Protein AF-A0A7S4CXR4-F1 (afdb_monomer)

Mean predicted aligned error: 9.84 Å

Sequence (113 aa):
SKAGFFPLLNPSGEVTAVRHCVRHVMVTHSELLAQGYNMTDDVRVPGIMHMTLLRFKRQPTDPLKWQQEYRRIVSRWEPLDVTVDRVYVAVEDRPYMHMPKDAEHLRPVLELH

Solvent-accessible surface area (backbone atoms only — not comparable to full-atom values): 7611 Å² total; per-residue (Å²): 132,70,69,55,72,52,85,69,85,58,91,87,40,62,66,57,50,54,52,49,51,54,53,49,47,45,73,65,38,63,69,47,46,74,72,66,47,61,49,91,81,76,58,79,74,65,96,67,75,68,57,78,84,48,74,58,94,60,84,69,92,51,60,66,63,48,51,52,53,50,51,61,54,57,76,71,63,72,93,77,92,76,88,80,89,67,47,75,49,65,46,66,96,58,100,74,93,60,78,95,78,44,75,89,63,52,54,62,72,45,79,49,130

Organism: NCBI:txid73025

Secondary structure (DSSP, 8-state):
--EEE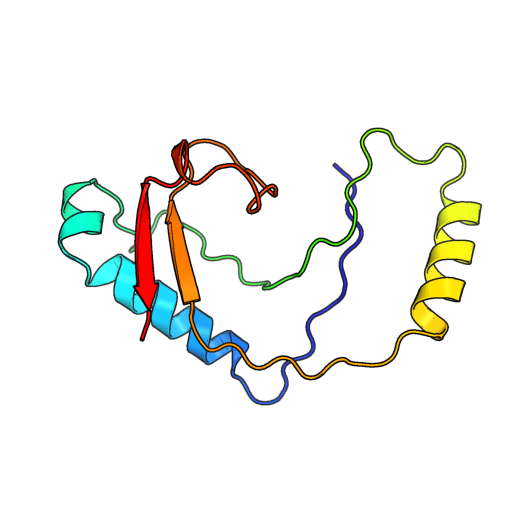EE---TTSHHHHHHHHHHHHHHH-HHHHHTT---SSS----S--EEEEEE-SS--S-HHHHHHHHHHHHTT----------EEEE--SS----TTT-GGG--SEEEE-

pLDDT: mean 71.35, std 12.43, range [44.03, 93.62]

Foldseek 3Di:
DDFDWDADDDPVCVVVVVLVLLLVCQCPPPVNVVVVSRVPPDDPPDPGDIDGPDDDPDDDPDPVVVVVVVVVVVVPDDDDDDDDPWDWDFDAPDDDPDPPPPPVRTPPIDIGD

Radius of gyration: 17.33 Å; Cα contacts (8 Å, |Δi|>4): 79; chains: 1; bounding box: 33×32×45 Å

Structure (mmCIF, N/CA/C/O backbone):
data_AF-A0A7S4CXR4-F1
#
_entry.id   AF-A0A7S4CXR4-F1
#
loop_
_atom_site.group_PDB
_atom_site.id
_atom_site.type_symbol
_atom_site.label_atom_id
_atom_site.label_alt_id
_atom_site.label_comp_id
_atom_site.label_asym_id
_atom_site.label_entity_id
_atom_site.label_seq_id
_atom_site.pdbx_PDB_ins_code
_atom_site.Cartn_x
_atom_site.Cartn_y
_atom_site.Cartn_z
_atom_site.occupancy
_atom_site.B_iso_or_equiv
_atom_site.auth_seq_id
_atom_site.auth_comp_id
_atom_site.auth_asym_id
_atom_site.auth_atom_id
_atom_site.pdbx_PDB_model_num
ATOM 1 N N . SER A 1 1 ? -1.802 12.468 11.681 1.00 48.34 1 SER A N 1
ATOM 2 C CA . SER A 1 1 ? -3.106 11.770 11.735 1.00 48.34 1 SER A CA 1
ATOM 3 C C . SER A 1 1 ? -2.892 10.401 12.367 1.00 48.34 1 SER A C 1
ATOM 5 O O . SER A 1 1 ? -1.834 9.823 12.161 1.00 48.34 1 SER A O 1
ATOM 7 N N . LYS A 1 2 ? -3.832 9.890 13.173 1.00 56.22 2 LYS A N 1
ATOM 8 C CA . LYS A 1 2 ? -3.784 8.496 13.654 1.00 56.22 2 LYS A CA 1
ATOM 9 C C . LYS A 1 2 ? -4.573 7.633 12.665 1.00 56.22 2 LYS A C 1
ATOM 11 O O . LYS A 1 2 ? -5.703 7.991 12.332 1.00 56.22 2 LYS A O 1
ATOM 16 N N . ALA A 1 3 ? -3.961 6.569 12.158 1.00 61.53 3 ALA A N 1
ATOM 17 C CA . ALA A 1 3 ? -4.550 5.659 11.178 1.00 61.53 3 ALA A CA 1
ATOM 18 C C . ALA A 1 3 ? -4.659 4.253 11.777 1.00 61.53 3 ALA A C 1
ATOM 20 O O . ALA A 1 3 ? -3.803 3.853 12.566 1.00 61.53 3 ALA A O 1
ATOM 21 N N . GLY A 1 4 ? -5.714 3.528 11.409 1.00 60.62 4 GLY A N 1
ATOM 22 C CA . GLY A 1 4 ? -5.764 2.080 11.582 1.00 60.62 4 GLY A CA 1
ATOM 23 C C . GLY A 1 4 ? -5.203 1.427 10.325 1.00 60.62 4 GLY A C 1
ATOM 24 O O . GLY A 1 4 ? -5.575 1.821 9.220 1.00 60.62 4 GLY A O 1
ATOM 25 N N . PHE A 1 5 ? -4.309 0.459 10.488 1.00 65.00 5 PHE A N 1
ATOM 26 C CA . PHE A 1 5 ? -3.773 -0.329 9.385 1.00 65.00 5 PHE A CA 1
ATOM 27 C C . PHE A 1 5 ? -3.978 -1.812 9.672 1.00 65.00 5 PHE A C 1
ATOM 29 O O . PHE A 1 5 ? -3.950 -2.244 10.828 1.00 65.00 5 PHE A O 1
ATOM 36 N N . PHE A 1 6 ? -4.165 -2.578 8.604 1.00 65.31 6 PHE A N 1
ATOM 37 C CA . PHE A 1 6 ? -4.093 -4.030 8.649 1.00 65.31 6 PHE A CA 1
ATOM 38 C C . PHE A 1 6 ? -2.715 -4.434 8.128 1.00 65.31 6 PHE A C 1
ATOM 40 O O . PHE A 1 6 ? -2.325 -3.966 7.052 1.00 65.31 6 PHE A O 1
ATOM 47 N N . PRO A 1 7 ? -1.938 -5.226 8.890 1.00 61.34 7 PRO A N 1
ATOM 48 C CA . PRO A 1 7 ? -0.669 -5.721 8.393 1.00 61.34 7 PRO A CA 1
ATOM 49 C C . PRO A 1 7 ? -0.951 -6.638 7.207 1.00 61.34 7 PRO A C 1
ATOM 51 O O . PRO A 1 7 ? -1.711 -7.599 7.320 1.00 61.34 7 PRO A O 1
ATOM 54 N N . LEU A 1 8 ? -0.343 -6.330 6.068 1.00 67.12 8 LEU A N 1
ATOM 55 C CA . LEU A 1 8 ? -0.375 -7.221 4.924 1.00 67.12 8 LEU A CA 1
ATOM 56 C C . LEU A 1 8 ? 0.690 -8.298 5.160 1.00 67.12 8 LEU A C 1
ATOM 58 O O . LEU A 1 8 ? 1.890 -8.033 5.074 1.00 67.12 8 LEU A O 1
ATOM 62 N N . LEU A 1 9 ? 0.245 -9.489 5.561 1.00 66.25 9 LEU A N 1
ATOM 63 C CA . LEU A 1 9 ? 1.115 -10.645 5.753 1.00 66.25 9 LEU A CA 1
ATOM 64 C C . LEU A 1 9 ? 1.385 -11.271 4.389 1.00 66.25 9 LEU A C 1
ATOM 66 O O . LEU A 1 9 ? 0.487 -11.827 3.767 1.00 66.25 9 LEU A O 1
ATOM 70 N N . ASN A 1 10 ? 2.625 -11.160 3.925 1.00 70.81 10 ASN A N 1
ATOM 71 C CA . ASN A 1 10 ? 3.044 -11.676 2.630 1.00 70.81 10 ASN A CA 1
ATOM 72 C C . ASN A 1 10 ? 4.327 -12.510 2.783 1.00 70.81 10 ASN A C 1
ATOM 74 O O . ASN A 1 10 ? 5.422 -12.036 2.483 1.00 70.81 10 ASN A O 1
ATOM 78 N N . PRO A 1 11 ? 4.223 -13.730 3.338 1.00 72.31 11 PRO A N 1
ATOM 79 C CA . PRO A 1 11 ? 5.388 -14.585 3.557 1.00 72.31 11 PRO A CA 1
ATOM 80 C C . PRO A 1 11 ? 5.998 -15.104 2.246 1.00 72.31 11 PRO A C 1
ATOM 82 O O . PRO A 1 11 ? 7.185 -15.413 2.214 1.00 72.31 11 PRO A O 1
ATOM 85 N N . SER A 1 12 ? 5.206 -15.167 1.175 1.00 77.69 12 SER A N 1
ATOM 86 C CA . SER A 1 12 ? 5.599 -15.703 -0.132 1.00 77.69 12 SER A CA 1
ATOM 87 C C . SER A 1 12 ? 6.380 -14.708 -1.010 1.00 77.69 12 SER A C 1
ATOM 89 O O . SER A 1 12 ? 6.964 -15.101 -2.017 1.00 77.69 12 SER A O 1
ATOM 91 N N . GLY A 1 13 ? 6.498 -13.439 -0.596 1.00 81.88 13 GLY A N 1
ATOM 92 C CA . GLY A 1 13 ? 7.422 -12.466 -1.187 1.00 81.88 13 GLY A CA 1
ATOM 93 C C . GLY A 1 13 ? 6.868 -11.637 -2.350 1.00 81.88 13 GLY A C 1
ATOM 94 O O . GLY A 1 13 ? 7.602 -10.809 -2.895 1.00 81.88 13 GLY A O 1
ATOM 95 N N . GLU A 1 14 ? 5.592 -11.773 -2.707 1.00 82.19 14 GLU A N 1
ATOM 96 C CA . GLU A 1 14 ? 4.927 -10.991 -3.756 1.00 82.19 14 GLU A CA 1
ATOM 97 C C . GLU A 1 14 ? 5.023 -9.479 -3.497 1.00 82.19 14 GLU A C 1
ATOM 99 O O . GLU A 1 14 ? 5.278 -8.708 -4.420 1.00 82.19 14 GLU A O 1
ATOM 104 N N . VAL A 1 15 ? 4.930 -9.029 -2.240 1.00 78.31 15 VAL A N 1
ATOM 105 C CA . VAL A 1 15 ? 5.126 -7.607 -1.885 1.00 78.31 15 VAL A CA 1
ATOM 106 C C . VAL A 1 15 ? 6.528 -7.136 -2.255 1.00 78.31 15 VAL A C 1
ATOM 108 O O . VAL A 1 15 ? 6.711 -6.017 -2.738 1.00 78.31 15 VAL A O 1
ATOM 111 N N . THR A 1 16 ? 7.536 -7.978 -2.032 1.00 79.50 16 THR A N 1
ATOM 112 C CA . THR A 1 16 ? 8.918 -7.671 -2.408 1.00 79.50 16 THR A CA 1
ATOM 113 C C . THR A 1 16 ? 9.063 -7.619 -3.926 1.00 79.50 16 THR A C 1
ATOM 115 O O . THR A 1 16 ? 9.711 -6.701 -4.430 1.00 79.50 16 THR A O 1
ATOM 118 N N . ALA A 1 17 ? 8.418 -8.536 -4.653 1.00 82.44 17 ALA A N 1
ATOM 119 C CA . ALA A 1 17 ? 8.415 -8.552 -6.115 1.00 82.44 17 ALA A CA 1
ATOM 120 C C . ALA A 1 17 ? 7.776 -7.282 -6.701 1.00 82.44 17 ALA A C 1
ATOM 122 O O . ALA A 1 17 ? 8.401 -6.603 -7.517 1.00 82.44 17 ALA A O 1
ATOM 123 N N . VAL A 1 18 ? 6.597 -6.884 -6.208 1.00 79.12 18 VAL A N 1
ATOM 124 C CA . VAL A 1 18 ? 5.935 -5.631 -6.607 1.00 79.12 18 VAL A CA 1
ATOM 125 C C . VAL A 1 18 ?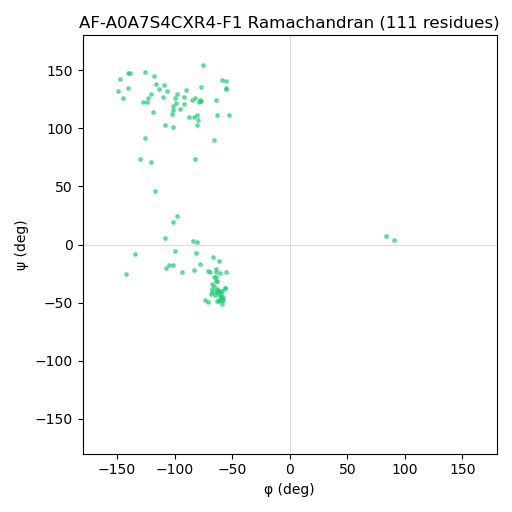 6.842 -4.433 -6.332 1.00 79.12 18 VAL A C 1
ATOM 127 O O . VAL A 1 18 ? 7.038 -3.588 -7.201 1.00 79.12 18 VAL A O 1
ATOM 130 N N . ARG A 1 19 ? 7.474 -4.368 -5.153 1.00 78.19 19 ARG A N 1
ATOM 131 C CA . ARG A 1 19 ? 8.410 -3.280 -4.816 1.00 78.19 19 ARG A CA 1
ATOM 132 C C . ARG A 1 19 ? 9.610 -3.225 -5.751 1.00 78.19 19 ARG A C 1
ATOM 134 O O . ARG A 1 19 ? 10.061 -2.130 -6.083 1.00 78.19 19 ARG A O 1
ATOM 141 N N . HIS A 1 20 ? 10.153 -4.376 -6.134 1.00 79.38 20 HIS A N 1
ATOM 142 C CA . HIS A 1 20 ? 11.249 -4.437 -7.091 1.00 79.38 20 HIS A CA 1
ATOM 143 C C . HIS A 1 20 ? 10.802 -3.933 -8.466 1.00 79.38 20 HIS A C 1
ATOM 145 O O . HIS A 1 20 ? 11.504 -3.117 -9.055 1.00 79.38 20 HIS A O 1
ATOM 151 N N . CYS A 1 21 ? 9.618 -4.338 -8.932 1.00 80.50 21 CYS A N 1
ATOM 152 C CA . CYS A 1 21 ? 9.058 -3.879 -10.203 1.00 80.50 21 CYS A CA 1
ATOM 153 C C . CYS A 1 21 ? 8.841 -2.357 -10.215 1.00 80.50 21 CYS A C 1
ATOM 155 O O . CYS A 1 21 ? 9.346 -1.669 -11.100 1.00 80.50 21 CYS A O 1
ATOM 157 N N . VAL A 1 22 ? 8.221 -1.804 -9.165 1.00 77.56 22 VAL A N 1
ATOM 158 C CA . VAL A 1 22 ? 8.039 -0.350 -9.015 1.00 77.56 22 VAL A CA 1
ATOM 159 C C . VAL A 1 22 ? 9.384 0.378 -9.024 1.00 77.56 22 VAL A C 1
ATOM 161 O O . VAL A 1 22 ? 9.551 1.346 -9.758 1.00 77.56 22 VAL A O 1
ATOM 164 N N . ARG A 1 23 ? 10.374 -0.092 -8.252 1.00 77.81 23 ARG A N 1
ATOM 165 C CA . ARG A 1 23 ? 11.717 0.516 -8.240 1.00 77.81 23 ARG A CA 1
ATOM 166 C C . ARG A 1 23 ? 12.378 0.472 -9.606 1.00 77.81 23 ARG A C 1
ATOM 168 O O . ARG A 1 23 ? 12.963 1.468 -10.008 1.00 77.81 23 ARG A O 1
ATOM 175 N N . HIS A 1 24 ? 12.293 -0.668 -10.286 1.00 79.69 24 HIS A N 1
ATOM 176 C CA . HIS A 1 24 ? 12.864 -0.843 -11.609 1.00 79.69 24 HIS A CA 1
ATOM 177 C C . HIS A 1 24 ? 12.268 0.171 -12.586 1.00 79.69 24 HIS A C 1
ATOM 179 O O . HIS A 1 24 ? 13.015 0.929 -13.192 1.00 79.69 24 HIS A O 1
ATOM 185 N N . VAL A 1 25 ? 10.941 0.276 -12.660 1.00 78.69 25 VAL A N 1
ATOM 186 C CA . VAL A 1 25 ? 10.283 1.230 -13.561 1.00 78.69 25 VAL A CA 1
ATOM 187 C C . VAL A 1 25 ? 10.606 2.681 -13.217 1.00 78.69 25 VAL A C 1
ATOM 189 O O . VAL A 1 25 ? 10.889 3.461 -14.120 1.00 78.69 25 VAL A O 1
ATOM 192 N N . MET A 1 26 ? 10.682 3.045 -11.936 1.00 74.81 26 MET A N 1
ATOM 193 C CA . MET A 1 26 ? 11.068 4.408 -11.547 1.00 74.81 26 MET A CA 1
ATOM 194 C C . MET A 1 26 ? 12.502 4.793 -11.955 1.00 74.81 26 MET A C 1
ATOM 196 O O . MET A 1 26 ? 12.794 5.983 -12.024 1.00 74.81 26 MET A O 1
ATOM 200 N N . VAL A 1 27 ? 13.400 3.831 -12.209 1.00 77.81 27 VAL A N 1
ATOM 201 C CA . VAL A 1 27 ? 14.783 4.116 -12.648 1.00 77.81 27 VAL A CA 1
ATOM 202 C C . VAL A 1 27 ? 15.025 3.853 -14.133 1.00 77.81 27 VAL A C 1
ATOM 204 O O . VAL A 1 27 ? 16.020 4.334 -14.668 1.00 7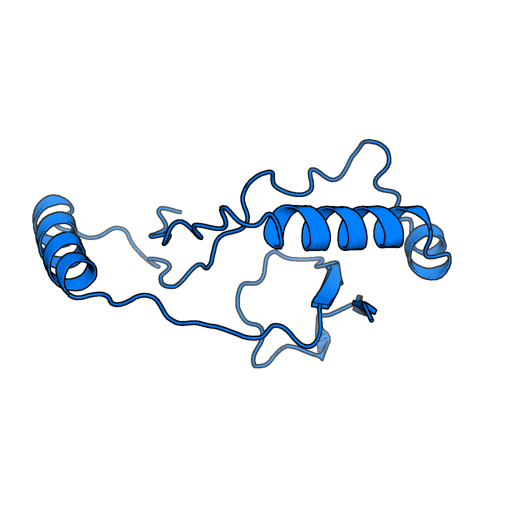7.81 27 VAL A O 1
ATOM 207 N N . THR A 1 28 ? 14.156 3.096 -14.806 1.00 79.88 28 THR A N 1
ATOM 208 C CA . THR A 1 28 ? 14.320 2.753 -16.228 1.00 79.88 28 THR A CA 1
ATOM 209 C C . THR A 1 28 ? 13.346 3.468 -17.155 1.00 79.88 28 THR A C 1
ATOM 211 O O . THR A 1 28 ? 13.626 3.574 -18.349 1.00 79.88 28 THR A O 1
ATOM 214 N N . HIS A 1 29 ? 12.223 3.988 -16.652 1.00 82.31 29 HIS A N 1
ATOM 215 C CA . HIS A 1 29 ? 11.202 4.581 -17.508 1.00 82.31 29 HIS A CA 1
ATOM 216 C C . HIS A 1 29 ? 11.574 6.006 -17.936 1.00 82.31 29 HIS A C 1
ATOM 218 O O . HIS A 1 29 ? 11.500 6.959 -17.157 1.00 82.31 29 HIS A O 1
ATOM 224 N N . SER A 1 30 ? 11.942 6.157 -19.208 1.00 76.38 30 SER A N 1
ATOM 225 C CA . SER A 1 30 ? 12.456 7.402 -19.793 1.00 76.38 30 SER A CA 1
ATOM 226 C C . SER A 1 30 ? 11.515 8.597 -19.624 1.00 76.38 30 SER A C 1
ATOM 228 O O . SER A 1 30 ? 11.989 9.699 -19.366 1.00 76.38 30 SER A O 1
ATOM 230 N N . GLU A 1 31 ? 10.198 8.397 -19.712 1.00 76.62 31 GLU A N 1
ATOM 231 C CA . GLU A 1 31 ? 9.220 9.480 -19.526 1.00 76.62 31 GLU A CA 1
ATOM 232 C C . GLU A 1 31 ? 9.183 10.011 -18.088 1.00 76.62 31 GLU A C 1
ATOM 234 O O . GLU A 1 31 ? 9.081 11.219 -17.887 1.00 76.62 31 GLU A O 1
ATOM 239 N N . LEU A 1 32 ? 9.309 9.133 -17.086 1.00 74.38 32 LEU A N 1
ATOM 240 C CA . LEU A 1 32 ? 9.371 9.549 -15.683 1.00 74.38 32 LEU A CA 1
ATOM 241 C C . LEU A 1 32 ? 10.671 10.297 -15.398 1.00 74.38 32 LEU A C 1
ATOM 243 O O . LEU A 1 32 ? 10.654 11.354 -14.769 1.00 74.38 32 LEU A O 1
ATOM 247 N N . LEU A 1 33 ? 11.785 9.790 -15.927 1.00 75.31 33 LEU A N 1
ATOM 248 C CA . LEU A 1 33 ? 13.087 10.443 -15.817 1.00 75.31 33 LEU A CA 1
ATOM 249 C C . LEU A 1 33 ? 13.092 11.818 -16.501 1.00 75.31 33 LEU A C 1
ATOM 251 O O . LEU A 1 33 ? 13.606 12.779 -15.934 1.00 75.31 33 LEU A O 1
ATOM 255 N N . ALA A 1 34 ? 12.475 11.937 -17.680 1.00 77.19 34 ALA A N 1
ATOM 256 C CA . ALA A 1 34 ? 12.335 13.204 -18.400 1.00 77.19 34 ALA A CA 1
ATOM 257 C C . ALA A 1 34 ? 11.480 14.229 -17.635 1.00 77.19 34 ALA A C 1
ATOM 259 O O . ALA A 1 34 ? 11.690 15.431 -17.775 1.00 77.19 34 ALA A O 1
ATOM 260 N N . GLN A 1 35 ? 10.552 13.761 -16.797 1.00 74.31 35 GL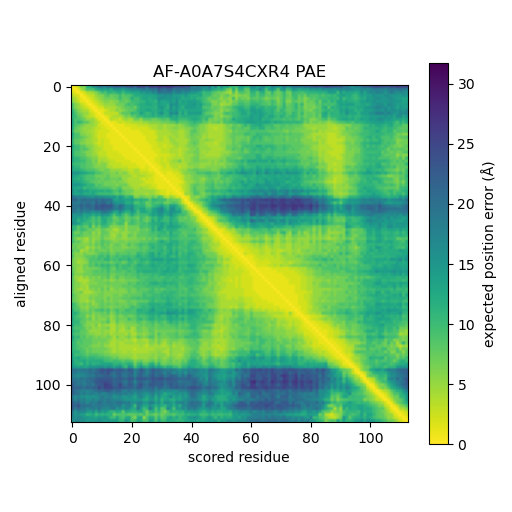N A N 1
ATOM 261 C CA . GLN A 1 35 ? 9.759 14.595 -15.890 1.00 74.31 35 GLN A CA 1
ATOM 262 C C . GLN A 1 35 ? 10.478 14.904 -14.564 1.00 74.31 35 GLN A C 1
ATOM 264 O O . GLN A 1 35 ? 9.920 15.577 -13.702 1.00 74.31 35 GLN A O 1
ATOM 269 N N . GLY A 1 36 ? 11.725 14.452 -14.402 1.00 73.56 36 GLY A N 1
ATOM 270 C CA . GLY A 1 36 ? 12.541 14.701 -13.215 1.00 73.56 36 GLY A CA 1
ATOM 271 C C . GLY A 1 36 ? 12.280 13.736 -12.057 1.00 73.56 36 GLY A C 1
ATOM 272 O O . GLY A 1 36 ? 12.839 13.921 -10.978 1.00 73.56 36 GLY A O 1
ATOM 273 N N . TYR A 1 37 ? 11.480 12.687 -12.260 1.00 71.94 37 TYR A N 1
ATOM 274 C CA . TYR A 1 37 ? 11.249 11.648 -11.260 1.00 71.94 37 TYR A CA 1
ATOM 275 C C . TYR A 1 37 ? 12.391 10.628 -11.287 1.00 71.94 37 TYR A C 1
ATOM 277 O O . TYR A 1 37 ? 12.240 9.515 -11.779 1.00 71.94 37 TYR A O 1
ATOM 285 N N . ASN A 1 38 ? 13.558 11.019 -10.770 1.00 6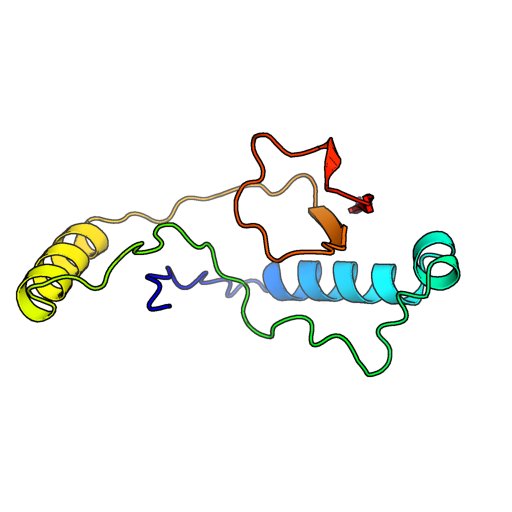6.56 38 ASN A N 1
ATOM 286 C CA . ASN A 1 38 ? 14.690 10.119 -10.572 1.00 66.56 38 ASN A CA 1
ATOM 287 C C . ASN A 1 38 ? 14.768 9.702 -9.096 1.00 66.56 38 ASN A C 1
ATOM 289 O O . ASN A 1 38 ? 14.966 10.534 -8.213 1.00 66.56 38 ASN A O 1
ATOM 293 N N . MET A 1 39 ? 14.589 8.409 -8.818 1.00 65.00 39 MET A N 1
ATOM 294 C CA . MET A 1 39 ? 14.505 7.883 -7.450 1.00 65.00 39 MET A CA 1
ATOM 295 C C . MET A 1 39 ? 15.790 7.225 -6.952 1.00 65.00 39 MET A C 1
ATOM 297 O O . MET A 1 39 ? 15.732 6.456 -5.992 1.00 65.00 39 MET A O 1
ATOM 301 N N . THR A 1 40 ? 16.940 7.503 -7.575 1.00 60.72 40 THR A N 1
ATOM 302 C CA . THR A 1 40 ? 18.208 6.917 -7.122 1.00 60.72 40 THR A CA 1
ATOM 303 C C . THR A 1 40 ? 18.562 7.299 -5.685 1.00 60.72 40 THR A C 1
ATOM 305 O O . THR A 1 40 ? 19.196 6.478 -5.035 1.00 60.72 40 THR A O 1
ATOM 308 N N . ASP A 1 41 ? 18.065 8.426 -5.144 1.00 52.53 41 ASP A N 1
ATOM 309 C CA . ASP A 1 41 ? 18.354 8.822 -3.752 1.00 52.53 41 ASP A CA 1
ATOM 310 C C . ASP A 1 41 ? 17.193 9.483 -2.962 1.00 52.53 41 ASP A C 1
ATOM 312 O O . ASP A 1 41 ? 17.143 9.339 -1.738 1.00 52.53 41 ASP A O 1
ATOM 316 N N . ASP A 1 42 ? 16.209 10.138 -3.602 1.00 48.28 42 ASP A N 1
ATOM 317 C CA . ASP A 1 42 ? 15.291 11.053 -2.881 1.00 48.28 42 ASP A CA 1
ATOM 318 C C . ASP A 1 42 ? 13.889 10.517 -2.541 1.00 48.28 42 ASP A C 1
ATOM 320 O O . ASP A 1 42 ? 13.219 11.037 -1.642 1.00 48.28 42 ASP A O 1
ATOM 324 N N . VAL A 1 43 ? 13.419 9.448 -3.187 1.00 52.09 43 VAL A N 1
ATOM 325 C CA . VAL A 1 43 ? 12.066 8.928 -2.933 1.00 52.09 43 VAL A CA 1
ATOM 326 C C . VAL A 1 43 ? 12.143 7.616 -2.170 1.00 52.09 43 VAL A C 1
ATOM 328 O O . VAL A 1 43 ? 12.407 6.538 -2.707 1.00 52.09 43 VAL A O 1
ATOM 331 N N . ARG A 1 44 ? 11.861 7.701 -0.870 1.00 57.56 44 ARG A N 1
ATOM 332 C CA . ARG A 1 44 ? 11.716 6.534 -0.000 1.00 57.56 44 ARG A CA 1
ATOM 333 C C . ARG A 1 44 ? 10.492 5.736 -0.440 1.00 57.56 44 ARG A C 1
ATOM 335 O O . ARG A 1 44 ? 9.410 5.969 0.090 1.00 57.56 44 ARG A O 1
ATOM 342 N N . VAL A 1 45 ? 10.655 4.772 -1.353 1.00 59.69 45 VAL A N 1
ATOM 343 C CA . VAL A 1 45 ? 9.649 3.712 -1.548 1.00 59.69 45 VAL A CA 1
ATOM 344 C C . VAL A 1 45 ? 9.399 3.114 -0.167 1.00 59.69 45 VAL A C 1
ATOM 346 O O . VAL A 1 45 ? 10.332 2.510 0.386 1.00 59.69 45 VAL A O 1
ATOM 349 N N . PRO A 1 46 ? 8.207 3.309 0.429 1.00 60.53 46 PRO A N 1
ATOM 350 C CA . PRO A 1 46 ? 7.987 2.931 1.809 1.00 60.53 46 PRO A CA 1
ATOM 351 C C . PRO A 1 46 ? 8.335 1.459 2.005 1.00 60.53 46 PRO A C 1
ATOM 353 O O . PRO A 1 46 ? 7.966 0.595 1.209 1.00 60.53 46 PRO A O 1
ATOM 356 N N . GLY A 1 47 ? 9.063 1.166 3.083 1.00 59.16 47 GLY A N 1
ATOM 357 C CA . GLY A 1 47 ? 9.378 -0.212 3.464 1.00 59.16 47 GLY A CA 1
ATOM 358 C C . GLY A 1 47 ? 8.138 -1.053 3.774 1.00 59.16 47 GLY A C 1
ATOM 359 O O . GLY A 1 47 ? 8.231 -2.274 3.844 1.00 59.16 47 GLY A O 1
ATOM 360 N N . ILE A 1 48 ? 6.998 -0.384 3.951 1.00 63.50 48 ILE A N 1
ATOM 361 C CA . ILE A 1 48 ? 5.740 -0.936 4.420 1.00 63.50 48 ILE A CA 1
ATOM 362 C C . ILE A 1 48 ? 4.699 -0.741 3.321 1.00 63.50 48 ILE A C 1
ATOM 364 O O . ILE A 1 48 ? 4.297 0.386 3.031 1.00 63.50 48 ILE A O 1
ATOM 368 N N . MET A 1 49 ? 4.228 -1.850 2.759 1.00 69.12 49 MET A N 1
ATOM 369 C CA . MET A 1 49 ? 2.978 -1.881 2.011 1.00 69.12 49 MET A CA 1
ATOM 370 C C . MET A 1 49 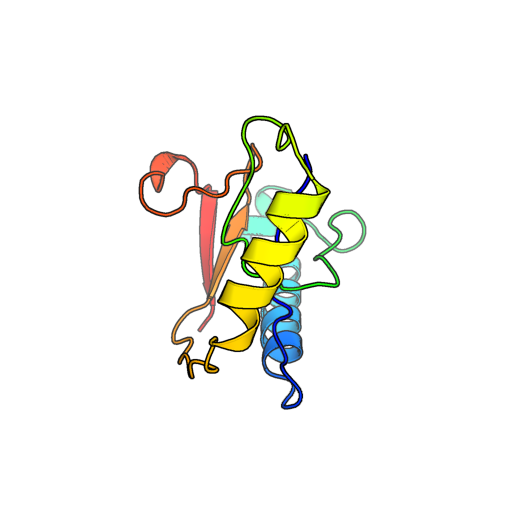? 1.846 -2.076 3.021 1.00 69.12 49 MET A C 1
ATOM 372 O O . MET A 1 49 ? 1.884 -3.000 3.831 1.00 69.12 49 MET A O 1
ATOM 376 N N . HIS A 1 50 ? 0.872 -1.173 3.025 1.00 70.56 50 HIS A N 1
ATOM 377 C CA . HIS A 1 50 ? -0.283 -1.263 3.910 1.00 70.56 50 HIS A CA 1
ATOM 378 C C . HIS A 1 50 ? -1.539 -0.845 3.159 1.00 70.56 50 HIS A C 1
ATOM 380 O O . HIS A 1 50 ? -1.498 0.044 2.311 1.00 70.56 50 HIS A O 1
ATOM 386 N N . MET A 1 51 ? -2.665 -1.453 3.518 1.00 71.94 51 MET A N 1
ATOM 387 C CA . MET A 1 51 ? -3.978 -0.995 3.091 1.00 71.94 51 MET A CA 1
ATOM 388 C C . MET A 1 51 ? -4.555 -0.106 4.191 1.00 71.94 51 MET A C 1
ATOM 390 O O . MET A 1 51 ? -4.782 -0.555 5.320 1.00 71.94 51 MET A O 1
ATOM 394 N N . THR A 1 52 ? -4.777 1.172 3.883 1.00 72.19 52 THR A N 1
ATOM 395 C CA . THR A 1 52 ? -5.495 2.057 4.805 1.00 72.19 52 THR A CA 1
ATOM 396 C C . THR A 1 52 ? -6.992 1.866 4.610 1.00 72.19 52 THR A C 1
ATOM 398 O O . THR A 1 52 ? -7.545 2.282 3.600 1.00 72.19 52 THR A O 1
ATOM 401 N N . LEU A 1 53 ? -7.651 1.263 5.598 1.00 72.00 53 LEU A N 1
ATOM 402 C CA . LEU A 1 53 ? -9.100 1.034 5.573 1.00 72.00 53 LEU A CA 1
ATOM 403 C C . LEU A 1 53 ? -9.896 2.145 6.264 1.00 72.00 53 LEU A C 1
ATOM 405 O O . LEU A 1 53 ? -11.073 2.345 5.976 1.00 72.00 53 LEU A O 1
ATOM 409 N N . LEU A 1 54 ? -9.268 2.880 7.186 1.00 74.75 54 LEU A N 1
ATOM 410 C CA . LEU A 1 54 ? -9.931 3.939 7.936 1.00 74.75 54 LEU A CA 1
ATOM 411 C C . LEU A 1 54 ? -8.955 5.055 8.302 1.00 74.75 54 LEU A C 1
ATOM 413 O O . LEU A 1 54 ? -7.889 4.822 8.878 1.00 74.75 54 LEU A O 1
ATOM 417 N N . ARG A 1 55 ? -9.376 6.297 8.054 1.00 77.06 55 ARG A N 1
ATOM 418 C CA . ARG A 1 55 ? -8.703 7.498 8.550 1.00 77.06 55 ARG A CA 1
ATOM 419 C C . ARG A 1 55 ? -9.674 8.334 9.370 1.00 77.06 55 ARG A C 1
ATOM 421 O O . ARG A 1 55 ? -10.735 8.731 8.898 1.00 77.06 55 ARG A O 1
ATOM 428 N N . PHE A 1 56 ? -9.281 8.650 10.597 1.00 77.81 56 PHE A N 1
ATOM 429 C CA . PHE A 1 56 ? -10.073 9.508 11.467 1.00 77.81 56 PHE A CA 1
ATOM 430 C C . PHE A 1 56 ? -9.933 10.976 11.067 1.00 77.81 56 PHE A C 1
ATOM 432 O O . PHE A 1 56 ? -8.827 11.520 11.071 1.00 77.81 56 PHE A O 1
ATOM 439 N N . LYS A 1 57 ? -11.061 11.640 10.787 1.00 81.06 57 LYS A N 1
ATOM 440 C CA . LYS A 1 57 ? -11.104 13.103 10.608 1.00 81.06 57 LYS A CA 1
ATOM 441 C C . LYS A 1 57 ? -10.816 13.846 11.918 1.00 81.06 57 LYS A C 1
ATOM 443 O O . LYS A 1 57 ? -10.223 14.918 11.907 1.00 81.06 57 LYS A O 1
ATOM 448 N N . ARG A 1 58 ? -11.239 13.274 13.048 1.00 83.75 58 ARG A N 1
ATOM 449 C CA . ARG A 1 58 ? -10.973 13.749 14.413 1.00 83.75 58 ARG A CA 1
ATOM 450 C C . ARG A 1 58 ? -10.658 12.552 15.295 1.00 83.75 58 ARG A C 1
ATOM 452 O O . ARG A 1 58 ? -11.191 11.472 15.058 1.00 83.75 58 ARG A O 1
ATOM 459 N N . GLN A 1 59 ? -9.798 12.740 16.290 1.00 83.38 59 GLN A N 1
ATOM 460 C CA . GLN A 1 59 ? -9.439 11.665 17.212 1.00 83.38 59 GLN A CA 1
ATOM 461 C C . GLN A 1 59 ? -10.692 11.133 17.937 1.00 83.38 59 GLN A C 1
ATOM 463 O O . GLN A 1 59 ? -11.555 11.941 18.291 1.00 83.38 59 GLN A O 1
ATOM 468 N N . PRO A 1 60 ? -10.806 9.809 18.167 1.00 86.31 60 PRO A N 1
ATOM 469 C CA . PRO A 1 60 ? -11.872 9.262 18.998 1.00 86.31 60 PRO A CA 1
ATOM 470 C C . PRO A 1 60 ? -11.868 9.920 20.379 1.00 86.31 60 PRO A C 1
ATOM 472 O O . PRO A 1 60 ? -10.808 10.061 20.991 1.00 86.31 60 PRO A O 1
ATOM 475 N N . THR A 1 61 ? -13.047 10.315 20.858 1.00 93.56 61 THR A N 1
ATOM 476 C CA . THR A 1 61 ? -13.229 10.923 22.185 1.00 93.56 61 THR A CA 1
ATOM 477 C C . THR A 1 61 ? -12.926 9.943 23.316 1.00 93.56 61 THR A C 1
ATOM 479 O O . THR A 1 61 ? -12.466 10.362 24.371 1.00 93.56 61 THR A O 1
ATOM 482 N N . ASP A 1 62 ? -13.112 8.644 23.068 1.00 93.62 62 ASP A N 1
ATOM 483 C CA . ASP A 1 62 ? -12.755 7.549 23.971 1.00 93.62 62 ASP A CA 1
ATOM 484 C C . ASP A 1 62 ? -11.849 6.532 23.244 1.00 93.62 62 ASP A C 1
ATOM 486 O O . ASP A 1 62 ? -12.332 5.615 22.566 1.00 93.62 62 ASP A O 1
ATOM 490 N N . PRO A 1 63 ? -10.516 6.702 23.330 1.00 87.25 63 PRO A N 1
ATOM 491 C CA . PRO A 1 63 ? -9.563 5.817 22.667 1.00 87.25 63 PRO A CA 1
ATOM 492 C C . PRO A 1 63 ? -9.603 4.370 23.169 1.00 87.25 63 PRO A C 1
ATOM 494 O O . PRO A 1 63 ? -9.328 3.459 22.387 1.00 87.25 63 PRO A O 1
ATOM 497 N N . LEU A 1 64 ? -9.935 4.147 24.44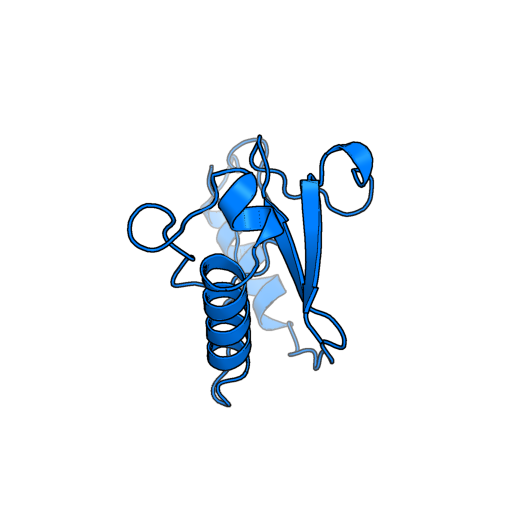5 1.00 90.50 64 LEU A N 1
ATOM 498 C CA . LEU A 1 64 ? -9.942 2.812 25.048 1.00 90.50 64 LEU A CA 1
ATOM 499 C C . LEU A 1 64 ? -11.137 2.005 24.551 1.00 90.50 64 LEU A C 1
ATOM 501 O O . LEU A 1 64 ? -10.958 0.884 24.070 1.00 90.50 64 LEU A O 1
ATOM 505 N N . LYS A 1 65 ? -12.334 2.602 24.577 1.00 91.44 65 LYS A N 1
ATOM 506 C CA . LYS A 1 65 ? -13.534 1.980 24.010 1.00 91.44 65 LYS A CA 1
ATOM 507 C C . LYS A 1 65 ? -13.359 1.698 22.522 1.00 91.44 65 LYS A C 1
ATOM 509 O O . LYS A 1 65 ? -13.689 0.611 22.055 1.00 91.44 65 LYS A O 1
ATOM 514 N N . TRP A 1 66 ? -12.778 2.642 21.779 1.00 89.00 66 TRP A N 1
ATOM 515 C CA . TRP A 1 66 ? -12.477 2.421 20.367 1.00 89.00 66 TRP A CA 1
ATOM 516 C C . TRP A 1 66 ? -11.532 1.231 20.157 1.00 89.00 66 TRP A C 1
ATOM 518 O O . TRP A 1 66 ? -11.791 0.387 19.303 1.00 89.00 66 TRP A O 1
ATOM 528 N N . GLN A 1 67 ? -10.458 1.129 20.946 1.00 87.38 67 GLN A N 1
ATOM 529 C CA . GLN A 1 67 ? -9.500 0.031 20.828 1.00 87.38 67 GLN A CA 1
ATOM 530 C C . GLN A 1 67 ? -10.143 -1.329 21.137 1.00 87.38 67 GLN A C 1
ATOM 532 O O . GLN A 1 67 ? -9.834 -2.312 20.465 1.00 87.38 67 GLN A O 1
ATOM 537 N N . GLN A 1 68 ? -11.037 -1.391 22.128 1.00 90.62 68 GLN A N 1
ATOM 538 C CA . GLN A 1 68 ? -11.787 -2.605 22.463 1.00 90.62 68 GLN A CA 1
ATOM 539 C C . GLN A 1 68 ? -12.703 -3.037 21.311 1.00 90.62 68 GLN A C 1
ATOM 541 O O . GLN A 1 68 ? -12.645 -4.192 20.886 1.00 90.62 68 GLN A O 1
ATOM 546 N N . GLU A 1 69 ? -13.482 -2.110 20.748 1.00 89.62 69 GLU A N 1
ATOM 547 C CA . GLU A 1 69 ? -14.353 -2.403 19.604 1.00 89.62 69 GLU A CA 1
ATOM 548 C C . GLU A 1 69 ? -13.557 -2.791 18.356 1.00 89.62 69 GLU A C 1
ATOM 550 O O . GLU A 1 69 ? -13.911 -3.747 17.668 1.00 89.62 69 GLU A O 1
ATOM 555 N N . TYR A 1 70 ? -12.440 -2.110 18.091 1.00 86.25 70 TYR A N 1
ATOM 556 C CA . TYR A 1 70 ? -11.555 -2.457 16.984 1.00 86.25 70 TYR A CA 1
ATOM 557 C C . TYR A 1 70 ? -11.028 -3.889 17.122 1.00 86.25 70 TYR A C 1
ATOM 559 O O . TYR A 1 70 ? -11.138 -4.671 16.182 1.00 86.25 70 TYR A O 1
ATOM 567 N N . ARG A 1 71 ? -10.535 -4.278 18.308 1.00 87.38 71 ARG A N 1
ATOM 568 C CA . ARG A 1 71 ? -10.091 -5.660 18.565 1.00 87.38 71 ARG A CA 1
ATOM 569 C C . ARG A 1 71 ? -11.213 -6.676 18.344 1.00 87.38 71 ARG A C 1
ATOM 571 O O . ARG A 1 71 ? -10.950 -7.725 17.768 1.00 87.38 71 ARG A O 1
ATOM 578 N N . ARG A 1 72 ? -12.447 -6.361 18.752 1.00 88.75 72 ARG A N 1
ATOM 579 C CA . ARG A 1 72 ? -13.623 -7.230 18.563 1.00 88.75 72 ARG A CA 1
ATOM 580 C C . ARG A 1 72 ? -13.991 -7.422 17.089 1.00 88.75 72 ARG A C 1
ATOM 582 O O . ARG A 1 72 ? -14.453 -8.493 16.709 1.00 88.75 72 ARG A O 1
ATOM 589 N N . ILE A 1 73 ? -13.825 -6.387 16.268 1.00 86.00 73 ILE A N 1
ATOM 590 C CA . ILE A 1 73 ? -14.051 -6.472 14.819 1.00 86.00 73 ILE A CA 1
ATOM 591 C C . ILE A 1 73 ? -12.937 -7.299 14.173 1.00 86.00 73 ILE A C 1
ATOM 593 O O . ILE A 1 73 ? -13.221 -8.247 13.446 1.00 86.00 73 ILE A O 1
ATOM 597 N N . VAL A 1 74 ? -11.676 -6.987 14.486 1.00 84.50 74 VAL A N 1
ATOM 598 C CA . VAL A 1 74 ? -10.508 -7.674 13.916 1.00 84.50 74 VAL A CA 1
ATOM 599 C C . VAL A 1 74 ? -10.461 -9.151 14.313 1.00 84.50 74 VAL A C 1
ATOM 601 O O . VAL A 1 74 ? -10.036 -9.973 13.512 1.00 84.50 74 VAL A O 1
ATOM 604 N N . SER A 1 75 ? -10.950 -9.533 15.497 1.00 86.12 75 SER A N 1
ATOM 605 C CA . SER A 1 75 ? -10.985 -10.942 15.921 1.00 86.12 75 SER A CA 1
ATOM 606 C C . SER A 1 75 ? -11.939 -11.822 15.108 1.00 86.12 75 SER A C 1
ATOM 608 O O . SER A 1 75 ? -11.951 -13.032 15.301 1.00 86.12 75 SER A O 1
ATOM 610 N N . ARG A 1 76 ? -12.793 -11.227 14.270 1.00 86.62 76 ARG A N 1
ATOM 611 C CA . ARG A 1 76 ? -13.716 -11.933 13.367 1.00 86.62 76 ARG A CA 1
ATOM 612 C C . ARG A 1 76 ? -13.294 -11.813 11.907 1.00 86.62 76 ARG A C 1
ATOM 614 O O . ARG A 1 76 ? -14.063 -12.167 11.023 1.00 86.62 76 ARG A O 1
ATOM 621 N N . TRP A 1 77 ? -12.132 -11.218 11.658 1.00 82.50 77 TRP A N 1
ATOM 622 C CA . TRP A 1 77 ? -11.642 -11.022 10.312 1.00 82.50 77 TRP A CA 1
ATOM 623 C C . TRP A 1 77 ? -11.077 -12.330 9.764 1.00 82.50 77 TRP A C 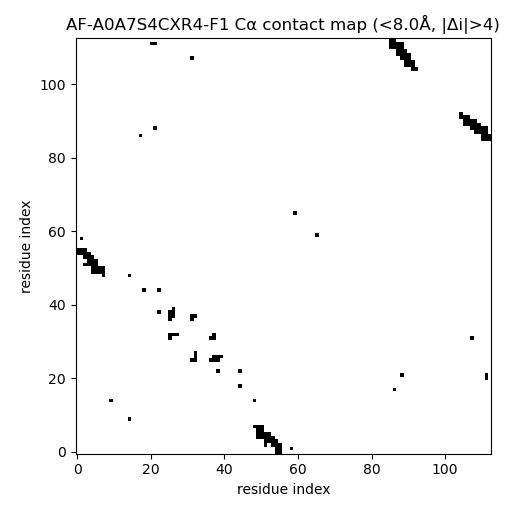1
ATOM 625 O O . TRP A 1 77 ? -10.332 -13.029 10.450 1.00 82.50 77 TRP A O 1
ATOM 635 N N . GLU A 1 78 ? -11.424 -12.623 8.518 1.00 82.75 78 GLU A N 1
ATOM 636 C CA . GLU A 1 78 ? -10.893 -13.743 7.754 1.00 82.75 78 GLU A CA 1
ATOM 637 C C . GLU A 1 78 ? -9.983 -13.188 6.648 1.00 82.75 78 GLU A C 1
ATOM 639 O O . GLU A 1 78 ? -10.333 -12.173 6.030 1.00 82.75 78 GLU A O 1
ATOM 644 N N . PRO A 1 79 ? -8.808 -13.800 6.404 1.00 78.81 79 PRO A N 1
ATOM 645 C CA . PRO A 1 79 ? -7.961 -13.431 5.279 1.00 78.81 79 PRO A CA 1
ATOM 646 C C . PRO A 1 79 ? -8.728 -13.521 3.960 1.00 78.81 79 PRO A C 1
ATOM 648 O O . PRO A 1 79 ? -9.507 -14.447 3.745 1.00 78.81 79 PRO A O 1
ATOM 651 N 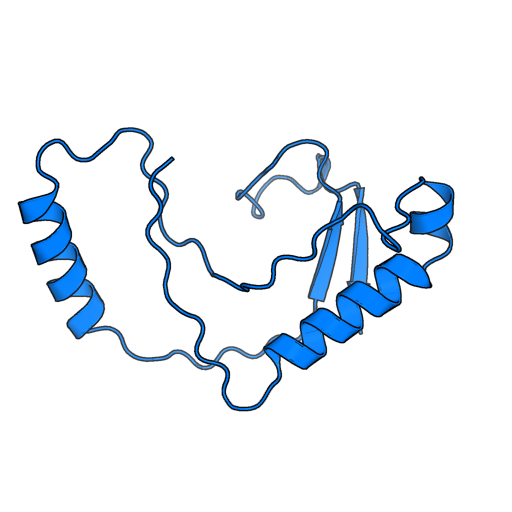N . LEU A 1 80 ? -8.480 -12.560 3.075 1.00 78.19 80 LEU A N 1
ATOM 652 C CA . LEU A 1 80 ? -8.998 -12.571 1.716 1.00 78.19 80 LEU A CA 1
ATOM 653 C C . LEU A 1 80 ? -7.835 -12.804 0.758 1.00 78.19 80 LEU A C 1
ATOM 655 O O . LEU A 1 80 ? -6.865 -12.043 0.782 1.00 78.19 80 LEU A O 1
ATOM 659 N N . ASP A 1 81 ? -7.977 -13.800 -0.107 1.00 78.75 81 ASP A N 1
ATOM 660 C CA . ASP A 1 81 ? -7.077 -13.974 -1.238 1.00 78.75 81 ASP A CA 1
ATOM 661 C C . ASP A 1 81 ? -7.464 -12.986 -2.337 1.00 78.75 81 ASP A C 1
ATOM 663 O O . ASP A 1 81 ? -8.614 -12.922 -2.777 1.00 78.75 81 ASP A O 1
ATOM 667 N N . VAL A 1 82 ? -6.492 -12.181 -2.760 1.00 77.94 82 VAL A N 1
ATOM 668 C CA . VAL A 1 82 ? -6.670 -11.170 -3.802 1.00 77.94 82 VAL A CA 1
ATOM 669 C C . VAL A 1 82 ? -5.649 -11.425 -4.896 1.00 77.94 82 VAL A C 1
ATOM 671 O O . VAL A 1 82 ? -4.444 -11.411 -4.645 1.00 77.94 82 VAL A O 1
ATOM 674 N N . THR A 1 83 ? -6.133 -11.612 -6.119 1.00 80.75 83 THR A N 1
ATOM 675 C CA . THR A 1 83 ? -5.285 -11.616 -7.311 1.00 80.75 83 THR A CA 1
ATOM 676 C C . THR A 1 83 ? -5.034 -10.176 -7.742 1.00 80.75 83 THR A C 1
ATOM 678 O O . THR A 1 83 ? -5.969 -9.393 -7.903 1.00 80.75 83 THR A O 1
ATOM 681 N N . VAL A 1 84 ? -3.761 -9.813 -7.894 1.00 75.56 84 VAL A N 1
ATOM 682 C CA . VAL A 1 84 ? -3.348 -8.504 -8.407 1.00 75.56 84 VAL A CA 1
ATOM 683 C C . VAL A 1 84 ? -2.943 -8.681 -9.863 1.00 75.56 84 VAL A C 1
ATOM 685 O O . VAL A 1 84 ? -1.845 -9.151 -10.142 1.00 75.56 84 VAL A O 1
ATOM 688 N N . ASP A 1 85 ? -3.831 -8.308 -10.782 1.00 76.44 85 ASP A N 1
ATOM 689 C CA . ASP A 1 85 ? -3.587 -8.465 -12.224 1.00 76.44 85 ASP A CA 1
ATOM 690 C C . ASP A 1 85 ? -2.757 -7.323 -12.819 1.00 76.44 85 ASP A C 1
ATOM 692 O O . ASP A 1 85 ? -2.188 -7.459 -13.898 1.00 76.44 85 ASP A O 1
ATOM 696 N N . ARG A 1 86 ? -2.746 -6.163 -12.153 1.00 71.88 86 ARG A N 1
ATOM 697 C CA . ARG A 1 86 ? -2.110 -4.934 -12.638 1.00 71.88 86 ARG A CA 1
ATOM 698 C C . ARG A 1 86 ? -1.582 -4.119 -11.474 1.00 71.88 86 ARG A C 1
ATOM 700 O O . ARG A 1 86 ? -2.240 -4.014 -10.436 1.00 71.88 86 ARG A O 1
ATOM 707 N N . VAL A 1 87 ? -0.428 -3.489 -11.668 1.00 73.62 87 VAL A N 1
ATOM 708 C CA . VAL A 1 87 ? 0.116 -2.514 -10.719 1.00 73.62 87 VAL A CA 1
ATOM 709 C C . VAL A 1 87 ? 0.275 -1.186 -11.433 1.00 73.62 87 VAL A C 1
ATOM 711 O O . VAL A 1 87 ? 0.868 -1.113 -12.502 1.00 73.62 87 VAL A O 1
ATOM 714 N N . TYR A 1 88 ? -0.243 -0.131 -10.817 1.00 73.94 88 TYR A N 1
ATOM 715 C CA . TYR A 1 88 ? -0.103 1.224 -11.319 1.00 73.94 88 TYR A CA 1
ATOM 716 C C . TYR A 1 88 ? 0.884 1.991 -10.454 1.00 73.94 88 TYR A C 1
ATOM 718 O O . TYR A 1 88 ? 0.784 1.982 -9.225 1.00 73.94 88 TYR A O 1
ATOM 726 N N . VAL A 1 89 ? 1.826 2.670 -11.100 1.00 72.38 89 VAL A N 1
ATOM 727 C CA . VAL A 1 89 ? 2.672 3.663 -10.441 1.00 72.38 89 VAL A CA 1
ATOM 728 C C . VAL A 1 89 ? 2.134 5.032 -10.797 1.00 72.38 89 VAL A C 1
ATOM 730 O O . VAL A 1 89 ? 2.082 5.386 -11.973 1.00 72.38 89 VAL A O 1
ATOM 733 N N . ALA A 1 90 ? 1.724 5.774 -9.775 1.00 71.88 90 ALA A N 1
ATOM 734 C CA . ALA A 1 90 ? 1.300 7.155 -9.898 1.00 71.88 90 ALA A CA 1
ATOM 735 C C . ALA A 1 90 ? 2.253 8.043 -9.107 1.00 71.88 90 ALA A C 1
ATOM 737 O O . ALA A 1 90 ? 2.645 7.706 -7.984 1.00 71.88 90 ALA A O 1
ATOM 738 N N . VAL A 1 91 ? 2.601 9.186 -9.691 1.00 70.00 91 VAL A N 1
ATOM 739 C CA . VAL A 1 91 ? 3.203 10.280 -8.940 1.00 70.00 91 VAL A CA 1
ATOM 740 C C . VAL A 1 91 ? 2.108 11.280 -8.606 1.00 70.00 91 VAL A C 1
ATOM 742 O O . VAL A 1 91 ? 1.327 11.678 -9.466 1.00 70.00 91 VAL A O 1
ATOM 745 N N . GLU A 1 92 ? 2.027 11.651 -7.334 1.00 65.56 92 GLU A N 1
ATOM 746 C CA . GLU A 1 92 ? 1.008 12.568 -6.836 1.00 65.56 92 GLU A CA 1
ATOM 747 C C . GLU A 1 92 ? 1.669 13.873 -6.383 1.00 65.56 92 GLU A C 1
ATOM 749 O O . GLU A 1 92 ? 2.661 13.864 -5.651 1.00 65.56 92 GLU A O 1
ATOM 754 N N . ASP A 1 93 ? 1.099 15.009 -6.787 1.00 64.81 93 ASP A N 1
ATOM 755 C CA . ASP A 1 93 ? 1.497 16.339 -6.310 1.00 64.81 93 ASP A CA 1
ATOM 756 C C . ASP A 1 93 ? 0.936 16.643 -4.906 1.00 64.81 93 ASP A C 1
ATOM 758 O O . ASP A 1 93 ? 1.404 17.547 -4.205 1.00 64.81 93 ASP A O 1
ATOM 762 N N . ARG A 1 94 ? -0.069 15.872 -4.477 1.00 59.19 94 ARG A N 1
ATOM 763 C CA . ARG A 1 94 ? -0.719 15.942 -3.168 1.00 59.19 94 ARG A CA 1
ATOM 764 C C . ARG A 1 94 ? -1.014 14.530 -2.673 1.00 59.19 94 ARG A C 1
ATOM 766 O O . ARG A 1 94 ? -1.590 13.759 -3.421 1.00 59.19 94 ARG A O 1
ATOM 773 N N . PRO A 1 95 ? -0.734 14.201 -1.401 1.00 57.56 95 PRO A N 1
ATOM 774 C CA . PRO A 1 95 ? -1.018 12.870 -0.874 1.00 57.56 95 PRO A CA 1
ATOM 775 C C . PRO A 1 95 ? -2.527 12.590 -0.904 1.00 57.56 95 PRO A C 1
ATOM 777 O O . PRO A 1 95 ? -3.271 13.200 -0.125 1.00 57.56 95 PRO A O 1
ATOM 780 N N . TYR A 1 96 ? -2.983 11.669 -1.756 1.00 57.16 96 TYR A N 1
ATOM 781 C CA . TYR A 1 96 ? -4.405 11.373 -1.912 1.00 57.16 96 TYR A CA 1
ATOM 782 C C . TYR A 1 96 ? -4.719 9.880 -1.761 1.00 57.16 96 TYR A C 1
ATOM 784 O O . TYR A 1 96 ? -4.224 9.015 -2.462 1.00 57.16 96 TYR A O 1
ATOM 792 N N . MET A 1 97 ? -5.605 9.556 -0.813 1.00 50.22 97 MET A N 1
ATOM 793 C CA . MET A 1 97 ? -6.104 8.187 -0.593 1.00 50.22 97 MET A CA 1
ATOM 794 C C . MET A 1 97 ? -7.472 7.947 -1.259 1.00 50.22 97 MET A C 1
ATOM 796 O O . MET A 1 97 ? -8.241 7.106 -0.794 1.00 50.22 97 MET A O 1
ATOM 800 N N . HIS A 1 98 ? -7.826 8.703 -2.302 1.00 50.91 98 HIS A N 1
ATOM 801 C CA . HIS A 1 98 ? -9.145 8.627 -2.941 1.00 50.91 98 HIS A CA 1
ATOM 802 C C . HIS A 1 98 ? -9.031 8.260 -4.427 1.00 50.91 98 HIS A C 1
ATOM 804 O O . HIS A 1 98 ? -9.328 9.057 -5.305 1.00 50.91 98 HIS A O 1
ATOM 810 N N . MET A 1 99 ? -8.663 7.009 -4.715 1.00 47.34 99 MET A N 1
ATOM 811 C CA . MET A 1 99 ? -8.583 6.505 -6.093 1.00 47.34 99 MET A CA 1
ATOM 812 C C . MET A 1 99 ? -9.902 6.431 -6.896 1.00 47.34 99 MET A C 1
ATOM 814 O O . MET A 1 99 ? -9.804 6.473 -8.117 1.00 47.34 99 MET A O 1
ATOM 818 N N . PRO A 1 100 ? -11.138 6.346 -6.350 1.00 47.09 100 PRO A N 1
ATOM 819 C CA . PRO A 1 100 ? -12.274 6.067 -7.232 1.00 47.09 100 PRO A CA 1
ATOM 820 C C . PRO A 1 100 ? -12.818 7.281 -8.012 1.00 47.09 100 PRO A C 1
ATOM 822 O O . PRO A 1 100 ? -13.810 7.112 -8.716 1.00 47.09 100 PRO A O 1
ATOM 825 N N . LYS A 1 101 ? -12.242 8.493 -7.902 1.00 44.03 101 LYS A N 1
ATOM 826 C CA . LYS A 1 101 ? -12.757 9.681 -8.625 1.00 44.03 101 LYS A CA 1
ATOM 827 C C . LYS A 1 101 ? -11.730 10.569 -9.337 1.00 44.03 101 LYS A C 1
ATOM 829 O O . LYS A 1 101 ? -12.151 11.403 -10.129 1.00 44.03 101 LYS A O 1
ATOM 834 N N . ASP A 1 102 ? -10.431 10.356 -9.152 1.00 46.94 102 ASP A N 1
ATOM 835 C CA . ASP A 1 102 ? -9.429 11.378 -9.484 1.00 46.94 102 ASP A CA 1
ATOM 836 C C . ASP A 1 102 ? -8.456 10.954 -10.595 1.00 46.94 102 ASP A C 1
ATOM 838 O O . ASP A 1 102 ? -7.253 11.181 -10.496 1.00 46.94 102 ASP A O 1
ATOM 842 N N . ALA A 1 103 ? -8.958 10.387 -11.699 1.00 52.25 103 ALA A N 1
ATOM 843 C CA . ALA A 1 103 ? -8.127 10.165 -12.893 1.00 52.25 103 ALA A CA 1
ATOM 844 C C . ALA A 1 103 ? -7.457 11.467 -13.393 1.00 52.25 103 ALA A C 1
ATOM 846 O O . ALA A 1 103 ? -6.403 11.428 -14.017 1.00 52.25 103 ALA A O 1
ATOM 847 N N . GLU A 1 104 ? -8.039 12.627 -13.070 1.00 54.41 104 GLU A N 1
ATOM 848 C CA . GLU A 1 104 ? -7.534 13.957 -13.429 1.00 54.41 104 GLU A CA 1
ATOM 849 C C . GLU A 1 104 ? -6.260 14.373 -12.670 1.00 54.41 104 GLU A C 1
ATOM 851 O O . GLU A 1 104 ? -5.501 15.213 -13.165 1.00 54.41 104 GLU A O 1
ATOM 856 N N . HIS A 1 105 ? -6.000 13.786 -11.494 1.00 49.94 105 HIS A N 1
ATOM 857 C CA . HIS A 1 105 ? -4.843 14.110 -10.647 1.00 49.94 105 HIS A CA 1
ATOM 858 C C . HIS A 1 105 ? -3.690 13.111 -10.777 1.00 49.94 105 HIS A C 1
ATOM 860 O O . HIS A 1 105 ? -2.615 13.336 -10.226 1.00 49.94 105 HIS A O 1
ATOM 866 N N . LEU A 1 106 ? -3.884 12.029 -11.531 1.00 51.59 106 LEU A N 1
ATOM 867 C CA . LEU A 1 106 ? -2.851 11.031 -11.756 1.00 51.59 106 LEU A CA 1
ATOM 868 C C . LEU A 1 106 ? -1.996 11.435 -12.963 1.00 51.59 106 LEU A C 1
ATOM 870 O O . LEU A 1 106 ? -2.457 11.399 -14.104 1.00 51.59 106 LEU A O 1
ATOM 874 N N . ARG A 1 107 ? -0.741 11.829 -12.729 1.00 60.53 107 ARG A N 1
ATOM 875 C CA . ARG A 1 107 ? 0.236 12.079 -13.800 1.00 60.53 107 ARG A CA 1
ATOM 876 C C . ARG A 1 107 ? 1.642 11.662 -13.354 1.00 60.53 107 ARG A C 1
ATOM 878 O O . ARG A 1 107 ? 2.116 12.209 -12.366 1.00 60.53 107 ARG A O 1
ATOM 885 N N . PRO A 1 108 ? 2.366 10.813 -14.103 1.00 54.59 108 PRO A N 1
ATOM 886 C CA . PRO A 1 108 ? 1.925 9.780 -15.050 1.00 54.59 108 PRO A CA 1
ATOM 887 C C . PRO A 1 108 ? 1.380 8.549 -14.322 1.00 54.59 108 PRO A C 1
ATOM 889 O O . PRO A 1 108 ? 1.795 8.263 -13.201 1.00 54.59 108 PRO A O 1
ATOM 892 N N . VAL A 1 109 ? 0.501 7.798 -14.987 1.00 58.25 109 VAL A N 1
ATOM 893 C CA . VAL A 1 109 ? 0.125 6.438 -14.580 1.00 58.25 109 VAL A CA 1
ATOM 894 C C . VAL A 1 109 ? 0.872 5.468 -15.479 1.00 58.25 109 VAL A C 1
ATOM 896 O O . VAL A 1 109 ? 0.593 5.411 -16.674 1.00 58.25 109 VAL A O 1
ATOM 899 N N . LEU A 1 110 ? 1.811 4.713 -14.917 1.00 62.62 110 LEU A N 1
ATOM 900 C CA . LEU A 1 110 ? 2.431 3.594 -15.622 1.00 62.62 110 LEU A CA 1
ATOM 901 C C . LEU A 1 110 ? 1.775 2.295 -15.188 1.00 62.62 110 LEU A C 1
ATOM 903 O O . LEU A 1 110 ? 1.776 1.970 -14.000 1.00 62.62 110 LEU A O 1
ATOM 907 N N . GLU A 1 111 ? 1.223 1.568 -16.156 1.00 61.84 111 GLU A N 1
ATOM 908 C CA . GLU A 1 111 ? 0.792 0.188 -15.960 1.00 61.84 111 GLU A CA 1
ATOM 909 C C . GLU A 1 111 ? 2.022 -0.724 -16.013 1.00 61.84 111 GLU A C 1
ATOM 911 O O . GLU A 1 111 ? 2.780 -0.717 -16.983 1.00 61.84 111 GLU A O 1
ATOM 916 N N . LEU A 1 112 ? 2.235 -1.480 -14.942 1.00 58.00 112 LEU A N 1
ATOM 917 C CA . LEU A 1 112 ? 3.247 -2.523 -14.857 1.00 58.00 112 LEU A CA 1
ATOM 918 C C . LEU A 1 112 ? 2.598 -3.846 -15.275 1.00 58.00 112 LEU A C 1
ATOM 920 O O . LEU A 1 112 ? 1.616 -4.262 -14.652 1.00 58.00 112 LEU A O 1
ATOM 924 N N . HIS A 1 113 ? 3.146 -4.473 -16.318 1.00 56.03 113 HIS A N 1
ATOM 925 C CA . HIS A 1 113 ? 2.800 -5.825 -16.765 1.00 56.03 113 HIS A CA 1
ATOM 926 C C . HIS A 1 113 ? 3.715 -6.873 -16.128 1.00 56.03 113 HIS A C 1
ATOM 928 O O . HIS A 1 113 ? 4.917 -6.569 -15.937 1.00 56.03 113 HIS A O 1
#